Protein AF-A0A829Y892-F1 (afdb_monomer_lite)

Sequence (121 aa):
MADRRQKGTERQDRGGQDAPDKDVSNSTASAPNNSPDPTEVLASLIEAERTELMYVHSILRMLYDVLLYSDDDDGTMHADVARTCSMLIRESMERLEVLVRRYKAGEFHTSAGAQRPAEGA

Secondary structure (DSSP, 8-state):
----------------------------------PPPHHHHHHHHHHHHHHHHHHHHHHHHHHHHHHHT--STTHHHHHHHHHHHHHHHHHHHHHHHHHHHHHHTTTT--STTS-------

Structure (mmCIF, N/CA/C/O backbone):
data_AF-A0A829Y892-F1
#
_entry.id   AF-A0A829Y892-F1
#
loop_
_atom_site.group_PDB
_atom_site.id
_atom_site.type_symbol
_atom_site.label_atom_id
_atom_site.label_alt_id
_atom_site.label_comp_id
_atom_site.label_asym_id
_atom_site.label_entity_id
_atom_site.label_seq_id
_atom_site.pdbx_PDB_ins_code
_atom_site.Cartn_x
_atom_site.Cartn_y
_atom_site.Cartn_z
_atom_site.occupancy
_atom_site.B_iso_or_equiv
_atom_site.auth_seq_id
_atom_site.auth_comp_id
_atom_site.auth_asym_id
_atom_site.auth_atom_id
_atom_site.pdbx_PDB_model_num
ATOM 1 N N . MET A 1 1 ? 3.429 65.445 -1.898 1.00 51.50 1 MET A N 1
ATOM 2 C CA . MET A 1 1 ? 3.741 66.028 -0.575 1.00 51.50 1 MET A CA 1
ATOM 3 C C . MET A 1 1 ? 2.478 66.653 -0.019 1.00 51.50 1 MET A C 1
ATOM 5 O O . MET A 1 1 ? 1.694 67.151 -0.816 1.00 51.50 1 MET A O 1
ATOM 9 N N . ALA A 1 2 ? 2.376 66.659 1.311 1.00 43.31 2 ALA A N 1
ATOM 10 C CA . ALA A 1 2 ? 1.315 67.209 2.154 1.00 43.31 2 ALA A CA 1
ATOM 11 C C . ALA A 1 2 ? 0.075 66.312 2.340 1.00 43.31 2 ALA A C 1
ATOM 13 O O . ALA A 1 2 ? -0.436 65.770 1.372 1.00 43.31 2 ALA A O 1
ATOM 14 N N . ASP A 1 3 ? -0.531 66.168 3.516 1.00 46.12 3 ASP A N 1
ATOM 15 C CA . ASP A 1 3 ? -0.176 66.361 4.936 1.00 46.12 3 ASP A CA 1
ATOM 16 C C . ASP A 1 3 ? -1.484 66.094 5.725 1.00 46.12 3 ASP A C 1
ATOM 18 O O . ASP A 1 3 ? -2.560 66.184 5.130 1.00 46.12 3 ASP A O 1
ATOM 22 N N . ARG A 1 4 ? -1.406 65.946 7.058 1.00 53.06 4 ARG A N 1
ATOM 23 C CA . ARG A 1 4 ? -2.516 66.057 8.046 1.00 53.06 4 ARG A CA 1
ATOM 24 C C . ARG A 1 4 ? -3.505 64.877 8.139 1.00 53.06 4 ARG A C 1
ATOM 26 O O . ARG A 1 4 ? -3.969 64.360 7.143 1.00 53.06 4 ARG A O 1
ATOM 33 N N . ARG A 1 5 ? -3.984 64.457 9.319 1.00 53.25 5 ARG A N 1
ATOM 34 C CA . ARG A 1 5 ? -3.968 65.063 10.664 1.00 53.25 5 ARG A CA 1
ATOM 35 C C . ARG A 1 5 ? -4.388 64.022 11.711 1.00 53.25 5 ARG A C 1
ATOM 37 O O . ARG A 1 5 ? -5.348 63.292 11.501 1.00 53.25 5 ARG A O 1
ATOM 44 N N . GLN A 1 6 ? -3.730 64.058 12.866 1.00 59.84 6 GLN A N 1
ATOM 45 C CA . GLN A 1 6 ? -4.230 63.529 14.137 1.00 59.84 6 GLN A CA 1
ATOM 46 C C . GLN A 1 6 ? -5.439 64.339 14.656 1.00 59.84 6 GLN A C 1
ATOM 48 O O . GLN A 1 6 ? -5.490 65.558 14.474 1.00 59.84 6 GLN A O 1
ATOM 53 N N . LYS A 1 7 ? -6.347 63.665 15.373 1.00 54.28 7 LYS A N 1
ATOM 54 C CA . LYS A 1 7 ? -7.234 64.171 16.449 1.00 54.28 7 LYS A CA 1
ATOM 55 C C . LYS A 1 7 ? -7.942 62.933 17.034 1.00 54.28 7 LYS A C 1
ATOM 57 O O . LYS A 1 7 ? -8.462 62.151 16.258 1.00 54.28 7 LYS A O 1
ATOM 62 N N . GLY A 1 8 ? -7.966 62.611 18.323 1.00 46.31 8 GLY A N 1
ATOM 63 C CA . GLY A 1 8 ? -7.847 63.426 19.525 1.00 46.31 8 GLY A CA 1
ATOM 64 C C . GLY A 1 8 ? -9.159 63.316 20.312 1.00 46.31 8 GLY A C 1
ATOM 65 O O . GLY A 1 8 ? -10.128 63.926 19.886 1.00 46.31 8 GLY A O 1
ATOM 66 N N . THR A 1 9 ? -9.121 62.548 21.416 1.00 50.28 9 THR A N 1
ATOM 67 C CA . THR A 1 9 ? -9.858 62.694 22.701 1.00 50.28 9 THR A CA 1
ATOM 68 C C . THR A 1 9 ? -11.391 62.780 22.721 1.00 50.28 9 THR A C 1
ATOM 70 O O . THR A 1 9 ? -11.939 63.673 22.102 1.00 50.28 9 THR A O 1
ATOM 73 N N . GLU A 1 10 ? -12.050 61.993 23.590 1.00 49.19 10 GLU A N 1
ATOM 74 C CA . GLU A 1 10 ? -12.796 62.507 24.767 1.00 49.19 10 GLU A CA 1
ATOM 75 C C . GLU A 1 10 ? -13.422 61.392 25.635 1.00 49.19 10 GLU A C 1
ATOM 77 O O . GLU A 1 10 ? -13.777 60.318 25.158 1.00 49.19 10 GLU A O 1
ATOM 82 N N . ARG A 1 11 ? -13.478 61.664 26.948 1.00 50.00 11 ARG A N 1
ATOM 83 C CA . ARG A 1 11 ? -14.008 60.845 28.054 1.00 50.00 11 ARG A CA 1
ATOM 84 C C . ARG A 1 11 ? -15.392 61.362 28.477 1.00 50.00 11 ARG A C 1
ATOM 86 O O . ARG A 1 11 ? -15.563 62.574 28.494 1.00 50.00 11 ARG A O 1
ATOM 93 N N . GLN A 1 12 ? -16.268 60.484 28.976 1.00 54.91 12 GLN A N 1
ATOM 94 C CA . GLN A 1 12 ? -17.312 60.715 30.012 1.00 54.91 12 GLN A CA 1
ATOM 95 C C . GLN A 1 12 ? -18.034 59.364 30.201 1.00 54.91 12 GLN A C 1
ATOM 97 O O . GLN A 1 12 ? -18.481 58.799 29.213 1.00 54.91 12 GLN A O 1
ATOM 102 N N . ASP A 1 13 ? -18.033 58.636 31.323 1.00 44.41 13 ASP A N 1
ATOM 103 C CA . ASP A 1 13 ? -18.354 58.912 32.737 1.00 44.41 13 ASP A CA 1
ATOM 104 C C . ASP A 1 13 ? -19.758 59.498 32.967 1.00 44.41 13 ASP A C 1
ATOM 106 O O . ASP A 1 13 ? -19.951 60.704 32.808 1.00 44.41 13 ASP A O 1
ATOM 110 N N . ARG A 1 14 ? -20.723 58.638 33.351 1.00 43.91 14 ARG A N 1
ATOM 111 C CA . ARG A 1 14 ? -21.439 58.686 34.648 1.00 43.91 14 ARG A CA 1
ATOM 112 C C . ARG A 1 14 ? -22.668 57.761 34.701 1.00 43.91 14 ARG A C 1
ATOM 114 O O . ARG A 1 14 ? -23.611 57.948 33.945 1.00 43.91 14 ARG A O 1
ATOM 121 N N . GLY A 1 15 ? -22.691 56.910 35.731 1.00 36.34 15 GLY A N 1
ATOM 122 C CA . GLY A 1 15 ? -23.782 56.889 36.718 1.00 36.34 15 GLY A CA 1
ATOM 123 C C . GLY A 1 15 ? -24.936 55.886 36.559 1.00 36.34 15 GLY A C 1
ATOM 124 O O . GLY A 1 15 ? -25.639 55.895 35.559 1.00 36.34 15 GLY A O 1
ATOM 125 N N . GLY A 1 16 ? -25.195 55.143 37.647 1.00 43.06 16 GLY A N 1
ATOM 126 C CA . GLY A 1 16 ? -26.509 54.575 38.003 1.00 43.06 16 GLY A CA 1
ATOM 127 C C . GLY A 1 16 ? -26.525 53.043 38.101 1.00 43.06 16 GLY A C 1
ATOM 128 O O . GLY A 1 16 ? -26.667 52.389 37.080 1.00 43.06 16 GLY A O 1
ATOM 129 N N . GLN A 1 17 ? -26.143 52.422 39.228 1.00 47.97 17 GLN A N 1
ATOM 130 C CA . GLN A 1 17 ? -27.029 52.008 40.343 1.00 47.97 17 GLN A CA 1
ATOM 131 C C . GLN A 1 17 ? -28.170 51.066 39.924 1.00 47.97 17 GLN A C 1
ATOM 133 O O . GLN A 1 17 ? -29.121 51.489 39.284 1.00 47.97 17 GLN A O 1
ATOM 138 N N . ASP A 1 18 ? -28.063 49.779 40.266 1.00 44.66 18 ASP A N 1
ATOM 139 C CA . ASP A 1 18 ? -28.773 49.180 41.411 1.00 44.66 18 ASP A CA 1
ATOM 140 C C . ASP A 1 18 ? -28.716 47.647 41.334 1.00 44.66 18 ASP A C 1
ATOM 142 O O . ASP A 1 18 ? -29.102 47.023 40.346 1.00 44.66 18 ASP A O 1
ATOM 146 N N . ALA A 1 19 ? -28.205 47.038 42.405 1.00 51.62 19 ALA A N 1
ATOM 147 C CA . ALA A 1 19 ? -28.350 45.610 42.659 1.00 51.62 19 ALA A CA 1
ATOM 148 C C . ALA A 1 19 ? -29.812 45.304 43.024 1.00 51.62 19 ALA A C 1
ATOM 150 O O . ALA A 1 19 ? -30.499 46.140 43.616 1.00 51.62 19 ALA A O 1
ATOM 151 N N . PRO A 1 20 ? -30.272 44.075 42.761 1.00 51.88 20 PRO A N 1
ATOM 152 C CA . PRO A 1 20 ? -30.502 43.227 43.924 1.00 51.88 20 PRO A CA 1
ATOM 153 C C . PRO A 1 20 ? -30.049 41.777 43.734 1.00 51.88 20 PRO A C 1
ATOM 155 O O . PRO A 1 20 ? -30.093 41.211 42.641 1.00 51.88 20 PRO A O 1
ATOM 158 N N . ASP A 1 21 ? -29.648 41.202 44.866 1.00 51.16 21 ASP A N 1
ATOM 159 C CA . ASP A 1 21 ? -29.405 39.786 45.117 1.00 51.16 21 ASP A CA 1
ATOM 160 C C . ASP A 1 21 ? -30.418 38.861 44.440 1.00 51.16 21 ASP A C 1
ATOM 162 O O . ASP A 1 21 ? -31.626 38.986 44.657 1.00 51.16 21 ASP A O 1
ATOM 166 N N . LYS A 1 22 ? -29.902 37.862 43.715 1.00 56.72 22 LYS A N 1
ATOM 167 C CA . LYS A 1 22 ? -30.533 36.546 43.587 1.00 56.72 22 LYS A CA 1
ATOM 168 C C . LYS A 1 22 ? -29.467 35.459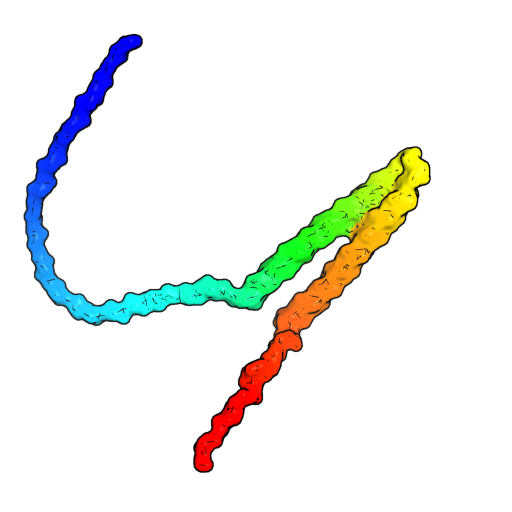 43.573 1.00 56.72 22 LYS A C 1
ATOM 170 O O . LYS A 1 22 ? -28.705 35.325 42.622 1.00 56.72 22 LYS A O 1
ATOM 175 N N . ASP A 1 23 ? -29.450 34.734 44.683 1.00 43.78 23 ASP A N 1
ATOM 176 C CA . ASP A 1 23 ? -29.397 33.280 44.772 1.00 43.78 23 ASP A CA 1
ATOM 177 C C . ASP A 1 23 ? -28.510 32.523 43.778 1.00 43.78 23 ASP A C 1
ATOM 179 O O . ASP A 1 23 ? -28.814 32.352 42.599 1.00 43.78 23 ASP A O 1
ATOM 183 N N . VAL A 1 24 ? -27.454 31.947 44.354 1.00 57.94 24 VAL A N 1
ATOM 184 C CA . VAL A 1 24 ? -27.110 30.523 44.252 1.00 57.94 24 VAL A CA 1
ATOM 185 C C . VAL A 1 24 ? -27.779 29.798 43.081 1.00 57.94 24 VAL A C 1
ATOM 187 O O . VAL A 1 24 ? -28.857 29.218 43.175 1.00 57.94 24 VAL A O 1
ATOM 190 N N . SER A 1 25 ? -27.046 29.716 41.984 1.00 51.47 25 SER A N 1
ATOM 191 C CA . SER A 1 25 ? -27.053 28.526 41.150 1.00 51.47 25 SER A CA 1
ATOM 192 C C . SER A 1 25 ? -25.627 28.295 40.706 1.00 51.47 25 SER A C 1
ATOM 194 O O . SER A 1 25 ? -25.157 28.829 39.705 1.00 51.47 25 SER A O 1
ATOM 196 N N . ASN A 1 26 ? -24.936 27.490 41.511 1.00 46.28 26 ASN A N 1
ATOM 197 C CA . ASN A 1 26 ? -23.753 26.749 41.118 1.00 46.28 26 ASN A CA 1
ATOM 198 C C . ASN A 1 26 ? -24.126 25.833 39.939 1.00 46.28 26 ASN A C 1
ATOM 200 O O . ASN A 1 26 ? -24.316 24.633 40.096 1.00 46.28 26 ASN A O 1
ATOM 204 N N . SER A 1 27 ? -24.281 26.419 38.756 1.00 44.47 27 SER A N 1
ATOM 205 C CA . SER A 1 27 ? -24.142 25.715 37.494 1.00 44.47 27 SER A CA 1
ATOM 206 C C . SER A 1 27 ? -22.668 25.800 37.142 1.00 44.47 27 SER A C 1
ATOM 208 O O . SER A 1 27 ? -22.260 26.533 36.243 1.00 44.47 27 SER A O 1
ATOM 210 N N . THR A 1 28 ? -21.846 25.030 37.859 1.00 47.91 28 THR A N 1
ATOM 211 C CA . THR A 1 28 ? -20.725 24.366 37.203 1.00 47.91 28 THR A CA 1
ATOM 212 C C . THR A 1 28 ? -21.335 23.578 36.054 1.00 47.91 28 THR A C 1
ATOM 214 O O . THR A 1 28 ? -21.727 22.424 36.212 1.00 47.91 28 THR A O 1
ATOM 217 N N . ALA A 1 29 ? -21.493 24.248 34.912 1.00 47.09 29 ALA A N 1
ATOM 218 C CA . ALA A 1 29 ? -21.566 23.603 33.627 1.00 47.09 29 ALA A CA 1
ATOM 219 C C . ALA A 1 29 ? -20.292 22.770 33.566 1.00 47.09 29 ALA A C 1
ATOM 221 O O . ALA A 1 29 ? -19.203 23.289 33.317 1.00 47.09 29 ALA A O 1
ATOM 222 N N . SER A 1 30 ? -20.415 21.493 33.923 1.00 49.31 30 SER A N 1
ATOM 223 C CA . SER A 1 30 ? -19.457 20.487 33.523 1.00 49.31 30 SER A CA 1
ATOM 224 C C . SER A 1 30 ? -19.369 20.643 32.017 1.00 49.31 30 SER A C 1
ATOM 226 O O . SER A 1 30 ? -20.289 20.262 31.294 1.00 49.31 30 SER A O 1
ATOM 228 N N . ALA A 1 31 ? -18.311 21.314 31.560 1.00 57.72 31 ALA A N 1
ATOM 229 C CA . ALA A 1 31 ? -17.929 21.283 30.167 1.00 57.72 31 ALA A CA 1
ATOM 230 C C . ALA A 1 31 ? -18.018 19.810 29.749 1.00 57.72 31 ALA A C 1
ATOM 232 O O . ALA A 1 31 ? -17.548 18.958 30.518 1.00 57.72 31 ALA A O 1
ATOM 233 N N . PRO A 1 32 ? -18.670 19.476 28.621 1.00 59.00 32 PRO A N 1
ATOM 234 C CA . PRO A 1 32 ? -18.631 18.110 28.139 1.00 59.00 32 PRO A CA 1
ATOM 235 C C . PRO A 1 32 ? -17.154 17.752 28.076 1.00 59.00 32 PRO A C 1
ATOM 237 O O . PRO A 1 32 ? -16.361 18.477 27.471 1.00 59.00 32 PRO A O 1
ATOM 240 N N . ASN A 1 33 ? -16.773 16.721 28.827 1.00 58.84 33 ASN A N 1
ATOM 241 C CA . ASN A 1 33 ? -15.412 16.226 28.882 1.00 58.84 33 ASN A CA 1
ATOM 242 C C . ASN A 1 33 ? -15.162 15.600 27.501 1.00 58.84 33 ASN A C 1
ATOM 244 O O . ASN A 1 33 ? -15.318 14.402 27.307 1.00 58.84 33 ASN A O 1
ATOM 248 N N . ASN A 1 34 ? -14.909 16.457 26.509 1.00 63.38 34 ASN A N 1
ATOM 249 C CA . ASN A 1 34 ? -14.825 16.163 25.080 1.00 63.38 34 ASN A CA 1
ATOM 250 C C . ASN A 1 34 ? -13.454 15.554 24.756 1.00 63.38 34 ASN A C 1
ATOM 252 O O . ASN A 1 34 ? -12.840 15.869 23.738 1.00 63.38 34 ASN A O 1
ATOM 256 N N . SER A 1 35 ? -12.931 14.712 25.650 1.00 68.56 35 SER A N 1
ATOM 257 C CA . SER A 1 35 ? -11.839 13.829 25.275 1.00 68.56 35 SER A CA 1
ATOM 258 C C . SER A 1 35 ? -12.410 12.866 24.233 1.00 68.56 35 SER A C 1
ATOM 260 O O . SER A 1 35 ? -13.373 12.168 24.562 1.00 68.56 35 SER A O 1
ATOM 262 N N . PRO A 1 36 ? -11.887 12.858 22.996 1.00 72.06 36 PRO A N 1
ATOM 263 C CA . PRO A 1 36 ? -12.388 11.967 21.960 1.00 72.06 36 PRO A CA 1
ATOM 264 C C . PRO A 1 36 ? -12.287 10.525 22.456 1.00 72.06 36 PRO A C 1
ATOM 266 O O . PRO A 1 36 ? -11.306 10.170 23.120 1.00 72.06 36 PRO A O 1
ATOM 269 N N . ASP A 1 37 ? -13.312 9.718 22.175 1.00 82.00 37 ASP A N 1
ATOM 270 C CA . ASP A 1 37 ? -13.316 8.309 22.559 1.00 82.00 37 ASP A CA 1
ATOM 271 C C . ASP A 1 37 ? -12.038 7.662 21.993 1.00 82.00 37 ASP A C 1
ATOM 273 O O . ASP A 1 37 ? -11.782 7.769 20.788 1.00 82.00 37 ASP A O 1
ATOM 277 N N . PRO A 1 38 ? -11.194 7.016 22.820 1.00 80.50 38 PRO A N 1
ATOM 278 C CA . PRO A 1 38 ? -9.974 6.364 22.342 1.00 80.50 38 PRO A CA 1
ATOM 279 C C . PRO A 1 38 ? -10.239 5.371 21.198 1.00 80.50 38 PRO A C 1
ATOM 281 O O . PRO A 1 38 ? -9.371 5.164 20.349 1.00 80.50 38 PRO A O 1
ATOM 284 N N . THR A 1 39 ? -11.444 4.803 21.138 1.00 80.69 39 THR A N 1
ATOM 285 C CA . THR A 1 39 ? -11.920 3.929 20.059 1.00 80.69 39 THR A CA 1
ATOM 286 C C . THR A 1 39 ? -12.097 4.686 18.745 1.00 80.69 39 THR A C 1
ATOM 288 O O . THR A 1 39 ? -11.690 4.200 17.689 1.00 80.69 39 THR A O 1
ATOM 291 N N . GLU A 1 40 ? -12.662 5.893 18.799 1.00 82.31 40 GLU A N 1
ATOM 292 C CA . GLU A 1 40 ? -12.827 6.772 17.637 1.00 82.31 40 GLU A CA 1
ATOM 293 C C . GLU A 1 40 ? -11.476 7.297 17.144 1.00 82.31 40 GLU A C 1
ATOM 295 O O . GLU A 1 40 ? -11.226 7.325 15.937 1.00 82.31 40 GLU A O 1
ATOM 300 N N . VAL A 1 41 ? -10.568 7.638 18.067 1.00 86.56 41 VAL A N 1
ATOM 301 C CA . VAL A 1 41 ? -9.198 8.050 17.726 1.00 86.56 41 VAL A CA 1
ATOM 302 C C . VAL A 1 41 ? -8.452 6.917 17.023 1.00 86.56 41 VAL A C 1
ATOM 304 O O . VAL A 1 41 ? -7.865 7.136 15.965 1.00 86.56 41 VAL A O 1
ATOM 307 N N . LEU A 1 42 ? -8.502 5.695 17.562 1.00 85.69 42 LEU A N 1
ATOM 308 C CA . LEU A 1 42 ? -7.849 4.541 16.946 1.00 85.69 42 LEU A CA 1
ATOM 309 C C . LEU A 1 42 ? -8.459 4.204 15.578 1.00 85.69 42 LEU A C 1
ATOM 311 O O . LEU A 1 42 ? -7.721 3.949 14.630 1.00 85.69 42 LEU A O 1
ATOM 315 N N . ALA A 1 43 ? -9.787 4.248 15.443 1.00 84.50 43 ALA A N 1
ATOM 316 C CA . ALA A 1 43 ? -10.449 4.028 14.158 1.00 84.50 43 ALA A CA 1
ATOM 317 C C . ALA A 1 43 ? -10.024 5.065 13.104 1.00 84.50 43 ALA A C 1
ATOM 319 O O . ALA A 1 43 ? -9.761 4.695 11.960 1.00 84.50 43 ALA A O 1
ATOM 320 N N . SER A 1 44 ? -9.910 6.336 13.499 1.00 87.69 44 SER A N 1
ATOM 321 C CA . SER A 1 44 ? -9.433 7.420 12.635 1.00 87.69 44 SER A CA 1
ATOM 322 C C . SER A 1 44 ? -7.988 7.199 12.175 1.00 87.69 44 SER A C 1
ATOM 324 O O . SER A 1 44 ? -7.701 7.277 10.981 1.00 87.69 44 SER A O 1
ATOM 326 N N . LEU A 1 45 ? -7.087 6.836 13.097 1.00 90.38 45 LEU A N 1
ATOM 327 C CA . LEU A 1 45 ? -5.687 6.538 12.770 1.00 90.38 45 LEU A CA 1
ATOM 328 C C . LEU A 1 45 ? -5.557 5.348 11.812 1.00 90.38 45 LEU A C 1
ATOM 330 O O . LEU A 1 45 ? -4.742 5.385 10.894 1.00 90.38 45 LEU A O 1
ATOM 334 N N . ILE A 1 46 ? -6.376 4.309 11.992 1.00 89.81 46 ILE A N 1
ATOM 335 C CA . ILE A 1 46 ? -6.353 3.150 11.098 1.00 89.81 46 ILE A CA 1
ATOM 336 C C . ILE A 1 46 ? -6.870 3.510 9.697 1.00 89.81 46 ILE A C 1
ATOM 338 O O . ILE A 1 46 ? -6.308 3.040 8.708 1.00 89.81 46 ILE A O 1
ATOM 342 N N . GLU A 1 47 ? -7.908 4.342 9.579 1.00 89.56 47 GLU A N 1
ATOM 343 C CA . GLU A 1 47 ? -8.398 4.770 8.261 1.00 89.56 47 GLU A CA 1
ATOM 344 C C . GLU A 1 47 ? -7.389 5.677 7.540 1.00 89.56 47 GLU A C 1
ATOM 346 O O . GLU A 1 47 ? -7.219 5.563 6.323 1.00 89.56 47 GLU A O 1
ATOM 351 N N . ALA A 1 48 ? -6.675 6.530 8.283 1.00 92.06 48 ALA A N 1
ATOM 352 C CA . ALA A 1 48 ? -5.581 7.326 7.734 1.00 92.06 48 ALA A CA 1
ATOM 353 C C . ALA A 1 48 ? -4.481 6.422 7.154 1.00 92.06 48 ALA A C 1
ATOM 355 O O . ALA A 1 48 ? -4.126 6.558 5.985 1.00 92.06 48 ALA A O 1
ATOM 356 N N . GLU A 1 49 ? -4.025 5.428 7.921 1.00 92.94 49 GLU A N 1
ATOM 357 C CA . GLU A 1 49 ? -3.014 4.470 7.458 1.00 92.94 49 GLU A CA 1
ATOM 358 C C . GLU A 1 49 ? -3.500 3.661 6.243 1.00 92.94 49 GLU A C 1
ATOM 360 O O . GLU A 1 49 ? -2.775 3.473 5.267 1.00 92.94 49 GLU A O 1
ATOM 365 N N . ARG A 1 50 ? -4.763 3.216 6.251 1.00 93.19 50 ARG A N 1
ATOM 366 C CA . ARG A 1 50 ? -5.365 2.500 5.116 1.00 93.19 50 ARG A CA 1
ATOM 367 C C . ARG A 1 50 ? -5.376 3.352 3.846 1.00 93.19 50 ARG A C 1
ATOM 369 O O . ARG A 1 50 ? -5.115 2.827 2.762 1.00 93.19 50 ARG A O 1
ATOM 376 N N . THR A 1 51 ? -5.664 4.644 3.979 1.00 93.75 51 THR A N 1
ATOM 377 C CA . THR A 1 51 ? -5.665 5.597 2.862 1.00 93.75 51 THR A CA 1
ATOM 378 C C . THR A 1 51 ? -4.264 5.760 2.277 1.00 93.75 51 THR A C 1
ATOM 380 O O . THR A 1 51 ? -4.096 5.672 1.059 1.00 93.75 51 THR A O 1
ATOM 383 N N . GLU A 1 52 ? -3.250 5.913 3.129 1.00 94.62 52 GLU A N 1
ATOM 384 C CA . GLU A 1 52 ? -1.850 5.996 2.697 1.00 94.62 52 GLU A CA 1
ATOM 385 C C . GLU A 1 52 ? -1.407 4.717 1.971 1.00 94.62 52 GLU A C 1
ATOM 387 O O . GLU A 1 52 ? -0.856 4.775 0.870 1.00 94.62 52 GLU A O 1
ATOM 392 N N . LEU A 1 53 ? -1.736 3.537 2.507 1.00 95.62 53 LEU A N 1
ATOM 393 C CA . LEU A 1 53 ? -1.418 2.262 1.855 1.00 95.62 53 LEU A CA 1
ATOM 394 C C . LEU A 1 53 ? -2.101 2.115 0.484 1.00 95.62 53 LEU A C 1
ATOM 396 O O . LEU A 1 53 ? -1.467 1.644 -0.464 1.00 95.62 53 LEU A O 1
ATOM 400 N N . MET A 1 54 ? -3.356 2.558 0.337 1.00 94.69 54 MET A N 1
ATOM 401 C CA . MET A 1 54 ? -4.036 2.592 -0.967 1.00 94.69 54 MET A CA 1
ATOM 402 C C . MET A 1 54 ? -3.324 3.499 -1.969 1.00 94.69 54 MET A C 1
ATOM 404 O O . MET A 1 54 ? -3.203 3.155 -3.153 1.00 94.69 54 MET A O 1
ATOM 408 N N . TYR A 1 55 ? -2.854 4.652 -1.502 1.00 96.19 55 TYR A N 1
ATOM 409 C CA . TYR A 1 55 ? -2.134 5.597 -2.338 1.00 96.19 55 TYR A CA 1
ATOM 410 C C . TYR A 1 55 ? -0.804 5.005 -2.824 1.00 96.19 55 TYR A C 1
ATOM 412 O O . TYR A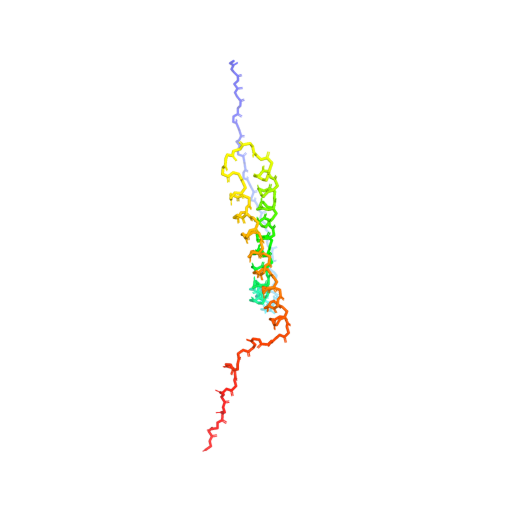 1 55 ? -0.552 4.966 -4.032 1.00 96.19 55 TYR A O 1
ATOM 420 N N . VAL A 1 56 ? -0.007 4.423 -1.921 1.00 96.50 56 VAL A N 1
ATOM 421 C CA . VAL A 1 56 ? 1.258 3.759 -2.280 1.00 96.50 56 VAL A CA 1
ATOM 422 C C . VAL A 1 56 ? 1.023 2.563 -3.209 1.00 96.50 56 VAL A C 1
ATOM 424 O O . VAL A 1 56 ? 1.738 2.408 -4.201 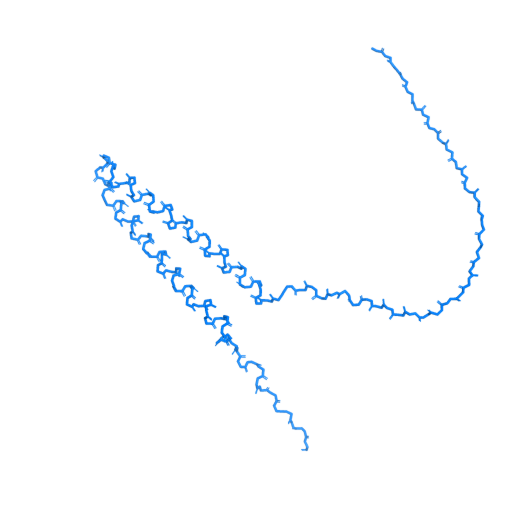1.00 96.50 56 VAL A O 1
ATOM 427 N N . HIS A 1 57 ? -0.004 1.743 -2.956 1.00 96.88 57 HIS A N 1
ATOM 428 C CA . HIS A 1 57 ? -0.378 0.639 -3.847 1.00 96.88 57 HIS A CA 1
ATOM 429 C C . HIS A 1 57 ? -0.648 1.126 -5.279 1.00 96.88 57 HIS A C 1
ATOM 431 O O . HIS A 1 57 ? -0.185 0.511 -6.245 1.00 96.88 57 HIS A O 1
ATOM 437 N N . SER A 1 58 ? -1.364 2.246 -5.408 1.00 96.12 58 SER A N 1
ATOM 438 C CA . SER A 1 58 ? -1.698 2.853 -6.699 1.00 96.12 58 SER A CA 1
ATOM 439 C C . SER A 1 58 ? -0.452 3.368 -7.420 1.00 96.12 58 SER A C 1
ATOM 441 O O . SER A 1 58 ? -0.288 3.106 -8.611 1.00 96.12 58 SER A O 1
ATOM 443 N N . ILE A 1 59 ? 0.465 4.027 -6.701 1.00 97.69 59 ILE A N 1
ATOM 444 C CA . ILE A 1 59 ? 1.752 4.479 -7.254 1.00 97.69 59 ILE A CA 1
ATOM 445 C C . ILE A 1 59 ? 2.570 3.298 -7.771 1.00 97.69 59 ILE A C 1
ATOM 447 O O . ILE A 1 59 ? 3.058 3.344 -8.896 1.00 97.69 59 ILE A O 1
ATOM 451 N N . LEU A 1 60 ? 2.695 2.226 -6.989 1.00 97.38 60 LEU A N 1
ATOM 452 C CA . LEU A 1 60 ? 3.468 1.048 -7.391 1.00 97.38 60 LEU A CA 1
ATOM 453 C C . LEU A 1 60 ? 2.876 0.353 -8.614 1.00 97.38 60 LEU A C 1
ATOM 455 O O . LEU A 1 60 ? 3.617 -0.154 -9.452 1.00 97.38 60 LEU A O 1
ATOM 459 N N . ARG A 1 61 ? 1.547 0.350 -8.739 1.00 96.31 61 ARG A N 1
ATOM 460 C CA . ARG A 1 61 ? 0.870 -0.190 -9.916 1.00 96.31 61 ARG A CA 1
ATOM 461 C C . ARG A 1 61 ? 1.136 0.663 -11.161 1.00 96.31 61 ARG A C 1
ATOM 463 O O . ARG A 1 61 ? 1.439 0.104 -12.206 1.00 96.31 61 ARG A O 1
ATOM 470 N N . MET A 1 62 ? 1.100 1.991 -11.041 1.00 96.50 62 MET A N 1
ATOM 471 C CA . MET A 1 62 ? 1.488 2.882 -12.144 1.00 96.50 62 MET A CA 1
ATOM 472 C C . MET A 1 62 ? 2.968 2.725 -12.509 1.00 96.50 62 MET A C 1
ATOM 474 O O . MET A 1 62 ? 3.313 2.697 -13.685 1.00 96.50 62 MET A O 1
ATOM 478 N N . LEU A 1 63 ? 3.842 2.595 -11.509 1.00 96.06 63 LEU A N 1
ATOM 479 C CA . LEU A 1 63 ? 5.271 2.387 -11.719 1.00 96.06 63 LEU A CA 1
ATOM 480 C C . LEU A 1 63 ? 5.544 1.061 -12.440 1.00 96.06 63 LEU A C 1
ATOM 482 O O . LEU A 1 63 ? 6.356 1.036 -13.358 1.00 96.06 63 LEU A O 1
ATOM 486 N N . TYR A 1 64 ? 4.838 -0.012 -12.070 1.00 96.38 64 TYR A N 1
ATOM 487 C CA . TYR A 1 64 ? 4.879 -1.282 -12.795 1.00 96.38 64 TYR A CA 1
ATOM 488 C C . TYR A 1 64 ? 4.542 -1.095 -14.275 1.00 96.38 64 TYR A C 1
ATOM 490 O O . TYR A 1 64 ? 5.316 -1.529 -15.123 1.00 96.38 64 TYR A O 1
ATOM 498 N N . ASP A 1 65 ? 3.430 -0.419 -14.579 1.00 94.56 65 ASP A N 1
ATOM 499 C CA . ASP A 1 65 ? 2.994 -0.211 -15.960 1.00 94.56 65 ASP A CA 1
ATOM 500 C C . ASP A 1 65 ? 4.033 0.594 -16.761 1.00 94.56 65 ASP A C 1
ATOM 502 O O . ASP A 1 65 ? 4.331 0.246 -17.899 1.00 94.56 65 ASP A O 1
ATOM 506 N N . VAL A 1 66 ? 4.635 1.632 -16.171 1.00 95.50 66 VAL A N 1
ATOM 507 C CA . VAL A 1 66 ? 5.677 2.437 -16.835 1.00 95.50 66 VAL A CA 1
ATOM 508 C C . VAL A 1 66 ? 6.944 1.621 -17.098 1.00 95.50 66 VAL A C 1
ATOM 510 O O . VAL A 1 66 ? 7.472 1.665 -18.205 1.00 95.50 66 VAL A O 1
ATOM 513 N N . LEU A 1 67 ? 7.421 0.869 -16.105 1.00 94.88 67 LEU A N 1
ATOM 514 C CA . LEU A 1 67 ? 8.650 0.074 -16.210 1.00 94.88 67 LEU A CA 1
ATOM 515 C C . LEU A 1 67 ? 8.494 -1.135 -17.136 1.00 94.88 67 LEU A C 1
ATOM 517 O O . LEU A 1 67 ? 9.451 -1.558 -17.776 1.00 94.88 67 LEU A O 1
ATOM 521 N N . LEU A 1 68 ? 7.285 -1.688 -17.242 1.00 92.81 68 LEU A N 1
ATOM 522 C CA . LEU A 1 68 ? 7.011 -2.802 -18.148 1.00 92.81 68 LEU A CA 1
ATOM 523 C C . LEU A 1 68 ? 7.197 -2.408 -19.621 1.00 92.81 68 LEU A C 1
ATOM 525 O O . LEU A 1 68 ? 7.521 -3.261 -20.445 1.00 92.81 68 LEU A O 1
ATOM 529 N N . TYR A 1 69 ? 6.988 -1.130 -19.943 1.00 91.88 69 TYR A N 1
ATOM 530 C CA . TYR A 1 69 ? 7.120 -0.586 -21.295 1.00 91.88 69 TYR A CA 1
ATOM 531 C C . TYR A 1 69 ? 8.298 0.384 -21.442 1.00 91.88 69 TYR A C 1
ATOM 533 O O . TYR A 1 69 ? 8.360 1.108 -22.435 1.00 91.88 69 TYR A O 1
ATOM 541 N N . SER A 1 70 ? 9.213 0.437 -20.471 1.00 93.25 70 SER A N 1
ATOM 542 C CA . SER A 1 70 ? 10.435 1.226 -20.613 1.00 93.25 70 SER A CA 1
ATOM 543 C C . SER A 1 70 ? 11.439 0.483 -21.491 1.00 93.25 70 SER A C 1
ATOM 545 O O . SER A 1 70 ? 11.633 -0.715 -21.305 1.00 93.25 70 SER A O 1
ATOM 547 N N . ASP A 1 71 ? 12.134 1.207 -22.366 1.00 89.62 71 ASP A N 1
ATOM 548 C CA . ASP A 1 71 ? 13.207 0.668 -23.217 1.00 89.62 71 ASP A CA 1
ATOM 549 C C . ASP A 1 71 ? 14.520 0.386 -22.446 1.00 89.62 71 ASP A C 1
ATOM 551 O O . ASP A 1 71 ? 15.545 0.079 -23.052 1.00 89.62 71 ASP A O 1
ATOM 555 N N . ASP A 1 72 ? 14.506 0.501 -21.115 1.00 91.31 72 ASP A N 1
ATOM 556 C CA . ASP A 1 72 ? 15.650 0.213 -20.250 1.00 91.31 72 ASP A CA 1
ATOM 557 C C . ASP A 1 72 ? 15.869 -1.302 -20.103 1.00 91.31 72 ASP A C 1
ATOM 559 O O . ASP A 1 72 ? 14.929 -2.056 -19.837 1.00 91.31 72 ASP A O 1
ATOM 563 N N . ASP A 1 73 ? 17.132 -1.737 -20.182 1.00 86.94 73 ASP A N 1
ATOM 564 C CA . ASP A 1 73 ? 17.528 -3.153 -20.084 1.00 86.94 73 ASP A CA 1
ATOM 565 C C . ASP A 1 73 ? 17.037 -3.822 -18.780 1.00 86.94 73 ASP A C 1
ATOM 567 O O . ASP A 1 73 ? 16.665 -4.998 -18.772 1.00 86.94 73 ASP A O 1
ATOM 571 N N . ASP A 1 74 ? 16.97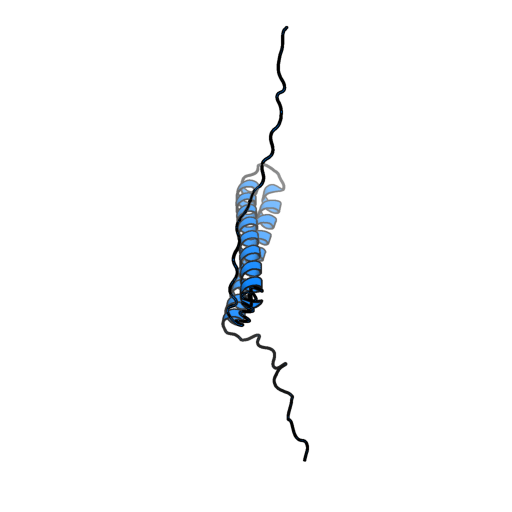3 -3.058 -17.685 1.00 90.19 74 ASP A N 1
ATOM 572 C CA . ASP A 1 74 ? 16.520 -3.523 -16.366 1.00 90.19 74 ASP A CA 1
ATOM 573 C C . ASP A 1 74 ? 15.023 -3.264 -16.099 1.00 90.19 74 ASP A C 1
ATOM 575 O O . ASP A 1 74 ? 14.505 -3.628 -15.035 1.00 90.19 74 ASP A O 1
ATOM 579 N N . GLY A 1 75 ? 14.294 -2.671 -17.054 1.00 89.31 75 GLY A N 1
ATOM 580 C CA . GLY A 1 75 ? 12.895 -2.255 -16.892 1.00 89.31 75 GLY A CA 1
ATOM 581 C C . GLY A 1 75 ? 11.976 -3.398 -16.463 1.00 89.31 75 GLY A C 1
ATOM 582 O O . GLY A 1 75 ? 11.195 -3.258 -15.521 1.00 89.31 75 GLY A O 1
ATOM 583 N N . THR A 1 76 ? 12.159 -4.585 -17.051 1.00 91.31 76 THR A N 1
ATOM 584 C CA . THR A 1 76 ? 11.395 -5.790 -16.674 1.00 91.31 76 THR A CA 1
ATOM 585 C C . THR A 1 76 ? 11.666 -6.213 -15.224 1.00 91.31 76 THR A C 1
ATOM 587 O O . THR A 1 76 ? 10.727 -6.512 -14.486 1.00 91.31 76 THR A O 1
ATOM 590 N N . MET A 1 77 ? 12.929 -6.188 -14.774 1.00 94.12 77 MET A N 1
ATOM 591 C CA . MET A 1 77 ? 13.278 -6.537 -13.390 1.00 94.12 77 MET A CA 1
ATOM 592 C C . MET A 1 77 ? 12.667 -5.534 -12.404 1.00 94.12 77 MET A C 1
ATOM 594 O O . MET A 1 77 ? 12.094 -5.925 -11.385 1.00 94.12 77 MET A O 1
ATOM 598 N N . HIS A 1 78 ? 12.771 -4.236 -12.694 1.00 95.44 78 HIS A N 1
ATOM 599 C CA . HIS A 1 78 ? 12.197 -3.196 -11.843 1.00 95.44 78 HIS A CA 1
ATOM 600 C C . HIS A 1 78 ? 10.661 -3.252 -11.826 1.00 95.44 78 HIS A C 1
ATOM 602 O O . HIS A 1 78 ? 10.056 -3.042 -10.770 1.00 95.44 78 HIS A O 1
ATOM 608 N N . ALA A 1 79 ? 10.028 -3.599 -12.950 1.00 94.88 79 ALA A N 1
ATOM 609 C CA . ALA A 1 79 ? 8.591 -3.834 -13.024 1.00 94.88 79 ALA A CA 1
ATOM 610 C C . ALA A 1 79 ? 8.177 -4.979 -12.082 1.00 94.88 79 ALA A C 1
ATOM 612 O O . ALA A 1 79 ? 7.285 -4.804 -11.248 1.00 94.88 79 ALA A O 1
ATOM 613 N N . ASP A 1 80 ? 8.862 -6.122 -12.122 1.00 95.62 80 ASP A N 1
ATOM 614 C CA . ASP A 1 80 ? 8.557 -7.249 -11.231 1.00 95.62 80 ASP A CA 1
ATOM 615 C C . ASP A 1 80 ? 8.693 -6.883 -9.743 1.00 95.62 80 ASP A C 1
ATOM 617 O O . ASP A 1 80 ? 7.860 -7.286 -8.919 1.00 95.62 80 ASP A O 1
ATOM 621 N N . VAL A 1 81 ? 9.680 -6.052 -9.390 1.00 96.69 81 VAL A N 1
ATOM 622 C CA . VAL A 1 81 ? 9.819 -5.507 -8.030 1.00 96.69 81 VAL A CA 1
ATOM 623 C C . VAL A 1 81 ? 8.631 -4.607 -7.675 1.00 96.69 81 VAL A C 1
ATOM 625 O O . VAL A 1 81 ? 8.009 -4.808 -6.629 1.00 96.69 81 VAL A O 1
ATOM 628 N N . ALA A 1 82 ? 8.262 -3.658 -8.541 1.00 96.69 82 ALA A N 1
ATOM 629 C CA . ALA A 1 82 ? 7.125 -2.761 -8.311 1.00 96.69 82 ALA A CA 1
ATOM 630 C C . ALA A 1 82 ? 5.810 -3.540 -8.131 1.00 96.69 82 ALA A C 1
ATOM 632 O O . ALA A 1 82 ? 5.034 -3.270 -7.206 1.00 96.69 82 ALA A O 1
ATOM 633 N N . ARG A 1 83 ? 5.597 -4.573 -8.953 1.00 96.88 83 ARG A N 1
ATOM 634 C CA . ARG A 1 83 ? 4.454 -5.485 -8.851 1.00 96.88 83 ARG A CA 1
ATOM 635 C C . ARG A 1 83 ? 4.451 -6.252 -7.533 1.00 96.88 83 ARG A C 1
ATOM 637 O O . ARG A 1 83 ? 3.411 -6.326 -6.877 1.00 96.88 83 ARG A O 1
ATOM 644 N N . THR A 1 84 ? 5.598 -6.790 -7.128 1.00 97.62 84 THR A N 1
ATOM 645 C CA . THR A 1 84 ? 5.739 -7.529 -5.865 1.00 97.62 84 THR A CA 1
ATOM 646 C C . THR A 1 84 ? 5.422 -6.632 -4.670 1.00 97.62 84 THR A C 1
ATOM 648 O O . THR A 1 84 ? 4.605 -6.996 -3.824 1.00 97.62 84 THR A O 1
ATOM 651 N N . CYS A 1 85 ? 5.977 -5.419 -4.630 1.00 96.88 85 CYS A N 1
ATOM 652 C CA . CYS A 1 85 ? 5.665 -4.438 -3.591 1.00 96.88 85 CYS A CA 1
ATOM 653 C C . CYS A 1 85 ? 4.168 -4.086 -3.572 1.00 96.88 85 CYS A C 1
ATOM 655 O O . CYS A 1 85 ? 3.555 -4.046 -2.505 1.00 96.88 85 CYS A O 1
ATOM 657 N N . SER A 1 86 ? 3.554 -3.889 -4.744 1.00 96.62 86 SER A N 1
ATOM 658 C CA . SER A 1 86 ? 2.118 -3.606 -4.865 1.00 96.62 86 SER A CA 1
ATOM 659 C C . SER A 1 86 ? 1.261 -4.729 -4.263 1.00 96.62 86 SER A C 1
ATOM 661 O O . SER A 1 86 ? 0.306 -4.450 -3.530 1.00 96.62 86 SER A O 1
ATOM 663 N N . MET A 1 87 ? 1.629 -5.993 -4.510 1.00 96.38 87 MET A N 1
ATOM 664 C CA . MET A 1 87 ? 0.962 -7.162 -3.929 1.00 96.38 87 MET A CA 1
ATOM 665 C C . MET A 1 87 ? 1.123 -7.225 -2.406 1.00 96.38 87 MET A C 1
ATOM 667 O O . MET A 1 87 ? 0.128 -7.392 -1.704 1.00 96.38 87 MET A O 1
ATOM 671 N N . LEU A 1 88 ? 2.333 -7.016 -1.881 1.00 97.12 88 LEU A N 1
ATOM 672 C CA . LEU A 1 88 ? 2.586 -7.043 -0.434 1.00 97.12 88 LEU A CA 1
ATOM 673 C C . LEU A 1 88 ? 1.801 -5.962 0.321 1.00 97.12 88 LEU A C 1
ATOM 675 O O . LEU A 1 88 ? 1.277 -6.221 1.408 1.00 97.12 88 LEU A O 1
ATOM 679 N N . ILE A 1 89 ? 1.682 -4.760 -0.252 1.00 96.31 89 ILE A N 1
ATOM 680 C CA . ILE A 1 89 ? 0.864 -3.688 0.332 1.00 96.31 89 ILE A CA 1
ATOM 681 C C . ILE A 1 89 ? -0.607 -4.087 0.354 1.00 96.31 89 ILE A C 1
ATOM 683 O O . ILE A 1 89 ? -1.266 -3.934 1.383 1.00 96.31 89 ILE A O 1
ATOM 687 N N . ARG A 1 90 ? -1.113 -4.649 -0.747 1.00 94.75 90 ARG A N 1
ATOM 688 C CA . ARG A 1 90 ? -2.493 -5.133 -0.813 1.00 94.75 90 ARG A CA 1
ATOM 689 C C . ARG A 1 90 ? -2.769 -6.186 0.262 1.00 94.75 90 ARG A C 1
ATOM 691 O O . ARG A 1 90 ? -3.757 -6.071 0.980 1.00 94.75 90 ARG A O 1
ATOM 698 N N . GLU A 1 91 ? -1.886 -7.166 0.425 1.00 95.31 91 GLU A N 1
ATOM 699 C CA . GLU A 1 91 ? -2.026 -8.176 1.479 1.00 95.31 91 GLU A CA 1
ATOM 700 C C . GLU A 1 91 ? -2.004 -7.558 2.886 1.00 95.31 91 GLU A C 1
ATOM 702 O O . GLU A 1 91 ? -2.759 -7.972 3.768 1.00 95.31 91 GLU A O 1
ATOM 707 N N . SER A 1 92 ? -1.153 -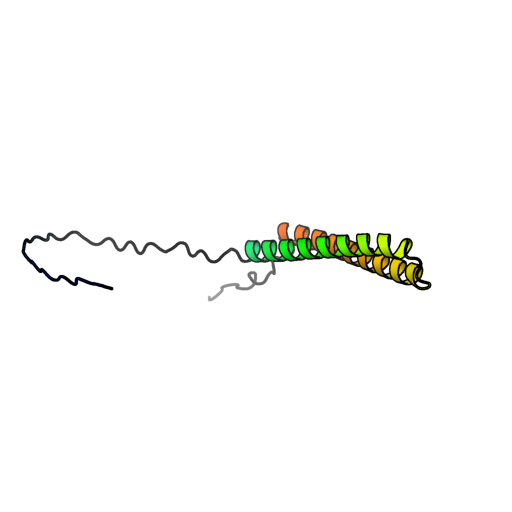6.554 3.121 1.00 93.56 92 SER A N 1
ATOM 708 C CA . SER A 1 92 ? -1.140 -5.814 4.388 1.00 93.56 92 SER A CA 1
ATOM 709 C C . SER A 1 92 ? -2.458 -5.089 4.646 1.00 93.56 92 SER A C 1
ATOM 711 O O . SER A 1 92 ? -2.952 -5.139 5.773 1.00 93.56 92 SER A O 1
ATOM 713 N N . MET A 1 93 ? -3.063 -4.480 3.625 1.00 93.25 93 MET A N 1
ATOM 714 C CA . MET A 1 93 ? -4.384 -3.861 3.750 1.00 93.25 93 MET A CA 1
ATOM 715 C C . MET A 1 93 ? -5.471 -4.892 4.073 1.00 93.25 93 MET A C 1
ATOM 717 O O . MET A 1 93 ? -6.284 -4.659 4.963 1.00 93.25 93 MET A O 1
ATOM 721 N N . GLU A 1 94 ? -5.465 -6.051 3.413 1.00 92.31 94 GLU A N 1
ATOM 722 C CA . GLU A 1 94 ? -6.424 -7.131 3.686 1.00 92.31 94 GLU A CA 1
ATOM 723 C C . GLU A 1 94 ? -6.299 -7.633 5.140 1.00 92.31 94 GLU A C 1
ATOM 725 O O . GLU A 1 94 ? -7.305 -7.818 5.834 1.00 92.31 94 GLU A O 1
ATOM 730 N N . ARG A 1 95 ? -5.066 -7.772 5.654 1.00 92.50 95 ARG A N 1
ATOM 731 C CA . ARG A 1 95 ? -4.814 -8.085 7.074 1.00 92.50 95 ARG A CA 1
ATOM 732 C C . ARG A 1 95 ? -5.314 -6.980 8.007 1.00 92.50 95 ARG A C 1
ATOM 734 O O . ARG A 1 95 ? -5.931 -7.287 9.030 1.00 92.50 95 ARG A O 1
ATOM 741 N N . LEU A 1 96 ? -5.085 -5.714 7.659 1.00 91.44 96 LEU A N 1
ATOM 742 C CA . LEU A 1 96 ? -5.561 -4.566 8.431 1.00 91.44 96 LEU A CA 1
ATOM 743 C C . LEU A 1 96 ? -7.096 -4.546 8.508 1.00 91.44 96 LEU A C 1
ATOM 745 O O . LEU A 1 96 ? -7.652 -4.365 9.587 1.00 91.44 96 LEU A O 1
ATOM 749 N N . GLU A 1 97 ? -7.794 -4.835 7.409 1.00 90.12 97 GLU A N 1
ATOM 750 C CA . GLU A 1 97 ? -9.261 -4.911 7.376 1.00 90.12 97 GLU A CA 1
ATOM 751 C C . GLU A 1 97 ? -9.825 -6.047 8.243 1.00 90.12 97 GLU A C 1
ATOM 753 O O . GLU A 1 97 ? -10.906 -5.913 8.828 1.00 90.12 97 GLU A O 1
ATOM 758 N N . VAL A 1 98 ? -9.112 -7.171 8.360 1.00 90.69 98 VAL A N 1
ATOM 759 C CA . VAL A 1 98 ? -9.463 -8.230 9.320 1.00 90.69 98 VAL A CA 1
ATOM 760 C C . VAL A 1 98 ? -9.307 -7.722 10.754 1.00 90.69 98 VAL A C 1
ATOM 762 O O . VAL A 1 98 ? -10.227 -7.884 11.556 1.00 90.69 98 VAL A O 1
ATOM 765 N N . LEU A 1 99 ? -8.187 -7.071 11.081 1.00 88.94 99 LEU A N 1
ATOM 766 C CA . LEU A 1 99 ? -7.938 -6.541 12.427 1.00 88.94 99 LEU A CA 1
ATOM 767 C C . LEU A 1 99 ? -8.966 -5.477 12.829 1.00 88.94 99 LEU A C 1
ATOM 769 O O . LEU A 1 99 ? -9.503 -5.541 13.933 1.00 88.94 99 LEU A O 1
ATOM 773 N N . VAL A 1 100 ? -9.309 -4.558 11.925 1.00 87.38 100 VAL A N 1
ATOM 774 C CA . VAL A 1 100 ? -10.338 -3.532 12.160 1.00 87.38 100 VAL A CA 1
ATOM 775 C C . VAL A 1 100 ? -11.697 -4.160 12.438 1.00 87.38 100 VAL A C 1
ATOM 777 O O . VAL A 1 100 ? -12.396 -3.726 13.353 1.00 87.38 100 VAL A O 1
ATOM 780 N N . ARG A 1 101 ? -12.088 -5.190 11.677 1.00 87.62 101 ARG A N 1
ATOM 781 C CA . ARG A 1 101 ? -13.357 -5.896 11.912 1.00 87.62 101 ARG A CA 1
ATOM 782 C C . ARG A 1 101 ? -13.391 -6.547 13.290 1.00 87.62 101 ARG A C 1
ATOM 784 O O . ARG A 1 101 ? -14.365 -6.357 14.013 1.00 87.62 101 ARG A O 1
ATOM 791 N N . ARG A 1 102 ? -12.317 -7.241 13.672 1.00 87.19 102 ARG A N 1
ATOM 792 C CA . ARG A 1 102 ? -12.179 -7.859 15.002 1.00 87.19 102 ARG A CA 1
ATOM 793 C C . ARG A 1 102 ? -12.205 -6.817 16.121 1.00 87.19 102 ARG A C 1
ATOM 795 O O . ARG A 1 102 ? -12.810 -7.040 17.165 1.00 87.19 102 ARG A O 1
ATOM 802 N N . TYR A 1 103 ? -11.619 -5.646 15.878 1.00 84.50 103 TYR A N 1
ATOM 803 C CA . TYR A 1 103 ? -11.646 -4.528 16.815 1.00 84.50 103 TYR A CA 1
ATOM 804 C C . TYR A 1 103 ? -13.036 -3.943 17.008 1.00 84.50 103 TYR A C 1
ATOM 806 O O . TYR A 1 103 ? -13.494 -3.828 18.143 1.00 84.50 103 TYR A O 1
ATOM 814 N N . LYS A 1 104 ? -13.756 -3.681 15.917 1.00 82.94 104 LYS A N 1
ATOM 815 C CA . LYS A 1 104 ? -15.154 -3.232 15.974 1.00 82.94 104 LYS A CA 1
ATOM 816 C C . LYS A 1 104 ? -16.087 -4.270 16.608 1.00 82.94 104 LYS A C 1
ATOM 818 O O . LYS A 1 104 ? -17.103 -3.891 17.177 1.00 82.94 104 LYS A O 1
ATOM 823 N N . ALA A 1 105 ? -15.743 -5.556 16.534 1.00 85.81 105 A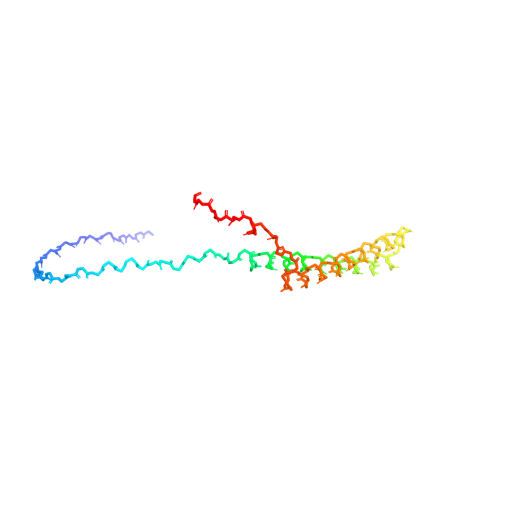LA A N 1
ATOM 824 C CA . ALA A 1 105 ? -16.469 -6.638 17.196 1.00 85.81 105 ALA A CA 1
ATOM 825 C C . ALA A 1 105 ? -16.173 -6.758 18.707 1.00 85.81 105 ALA A C 1
ATOM 827 O O . ALA A 1 105 ? -16.761 -7.610 19.370 1.00 85.81 105 ALA A O 1
ATOM 828 N N . GLY A 1 106 ? -15.274 -5.935 19.262 1.00 80.94 106 GLY A N 1
ATOM 829 C CA . GLY A 1 106 ? -14.919 -5.979 20.682 1.00 80.94 106 GLY A CA 1
ATOM 830 C C . GLY A 1 106 ? -14.023 -7.161 21.068 1.00 80.94 106 GLY A C 1
ATOM 831 O O . GLY A 1 106 ? -13.825 -7.436 22.248 1.00 80.94 106 GLY A O 1
ATOM 832 N N . GLU A 1 107 ? -13.426 -7.868 20.105 1.00 78.56 107 GLU A N 1
ATOM 833 C CA . GLU A 1 107 ? -12.599 -9.051 20.400 1.00 78.56 107 GLU A CA 1
ATOM 834 C C . GLU A 1 107 ? -11.305 -8.722 21.166 1.00 78.56 107 GLU A C 1
ATOM 836 O O . GLU A 1 107 ? -10.673 -9.618 21.722 1.00 78.56 107 GLU A O 1
ATOM 841 N N . PHE A 1 108 ? -10.901 -7.447 21.209 1.00 71.56 108 PHE A N 1
ATOM 842 C CA . PHE A 1 108 ? -9.704 -6.987 21.921 1.00 71.56 108 PHE A CA 1
ATOM 843 C C . PHE A 1 108 ? -9.997 -6.382 23.302 1.00 71.56 108 PHE A C 1
ATOM 845 O O . PHE A 1 108 ? -9.110 -5.750 23.881 1.00 71.56 108 PHE A O 1
ATOM 852 N N . HIS A 1 109 ? -11.204 -6.550 23.859 1.00 66.12 109 HIS A N 1
ATOM 853 C CA . HIS A 1 109 ? -11.463 -6.155 25.245 1.00 66.12 109 HIS A CA 1
ATOM 854 C C . HIS A 1 109 ? -10.572 -6.972 26.187 1.00 66.12 109 HIS A C 1
ATOM 856 O O . HIS A 1 109 ? -10.766 -8.168 26.398 1.00 66.12 109 HIS A O 1
ATOM 862 N N . THR A 1 110 ? -9.559 -6.316 26.748 1.00 58.00 110 THR A N 1
ATOM 863 C CA . THR A 1 110 ? -8.701 -6.917 27.759 1.00 58.00 110 THR A CA 1
ATOM 864 C C . THR A 1 110 ? -9.524 -7.125 29.027 1.00 58.00 110 THR A C 1
ATOM 866 O O . THR A 1 110 ? -10.217 -6.230 29.508 1.00 58.00 110 THR A O 1
ATOM 869 N N . SER A 1 111 ? -9.431 -8.314 29.615 1.00 53.84 111 SER A N 1
ATOM 870 C CA . SER A 1 111 ? -10.042 -8.690 30.896 1.00 53.84 111 SER A CA 1
ATOM 871 C C . SER A 1 111 ? -9.461 -7.934 32.108 1.00 53.84 111 SER A C 1
ATOM 873 O O . SER A 1 111 ? -9.577 -8.391 33.244 1.00 53.84 111 SER A O 1
ATOM 875 N N . ALA A 1 112 ? -8.842 -6.766 31.903 1.00 52.81 112 ALA A N 1
ATOM 876 C CA . ALA A 1 112 ? -8.154 -5.986 32.930 1.00 52.81 112 ALA A CA 1
ATOM 877 C C . ALA A 1 112 ? -9.095 -5.385 33.998 1.00 52.81 112 ALA A C 1
ATOM 879 O O . ALA A 1 112 ? -8.620 -4.836 34.987 1.00 52.81 112 ALA A O 1
ATOM 880 N N . GLY A 1 113 ? -10.417 -5.518 33.840 1.00 48.72 113 GLY A N 1
ATOM 881 C CA . GLY A 1 113 ? -11.417 -5.135 34.844 1.00 48.72 113 GLY A CA 1
ATOM 882 C C . GLY A 1 113 ? -11.950 -6.275 35.725 1.00 48.72 113 GLY A C 1
ATOM 883 O O . GLY A 1 113 ? -12.761 -6.009 36.606 1.00 48.72 113 GLY A O 1
ATOM 884 N N . ALA A 1 114 ? -11.539 -7.533 35.517 1.00 51.69 114 ALA A N 1
ATOM 885 C CA . ALA A 1 114 ? -12.211 -8.695 36.118 1.00 51.69 114 ALA A CA 1
ATOM 886 C C . ALA A 1 114 ? -11.624 -9.207 37.453 1.00 51.69 114 ALA A C 1
ATOM 888 O O . ALA A 1 114 ? -12.055 -10.252 37.931 1.00 51.69 114 ALA A O 1
ATOM 889 N N . GLN A 1 115 ? -10.691 -8.493 38.098 1.00 51.44 115 GLN A N 1
ATOM 890 C CA . GLN A 1 115 ? -10.163 -8.909 39.406 1.00 51.44 115 GLN A CA 1
ATOM 891 C C . GLN A 1 115 ? -10.204 -7.776 40.439 1.00 51.44 115 GLN A C 1
ATOM 893 O O . GLN A 1 115 ? -9.199 -7.157 40.780 1.00 51.44 115 GLN A O 1
ATOM 898 N N . ARG A 1 116 ? -11.387 -7.543 41.005 1.00 56.53 116 ARG A N 1
ATOM 899 C CA . ARG A 1 116 ? -11.486 -7.090 42.395 1.00 56.53 116 ARG A CA 1
ATOM 900 C C . ARG A 1 116 ? -12.656 -7.817 43.062 1.00 56.53 116 ARG A C 1
ATOM 902 O O . ARG A 1 116 ? -13.768 -7.297 43.034 1.00 56.53 116 ARG A O 1
ATOM 909 N N . PRO A 1 117 ? -12.447 -9.005 43.659 1.00 48.06 117 PRO A N 1
ATOM 910 C CA . PRO A 1 117 ? -13.357 -9.447 44.695 1.00 48.06 117 PRO A CA 1
ATOM 911 C C . PRO A 1 117 ? -13.102 -8.555 45.913 1.00 48.06 117 PRO A C 1
ATOM 913 O O . PRO A 1 117 ? -12.016 -8.537 46.493 1.00 48.06 117 PRO A O 1
ATOM 916 N N . ALA A 1 118 ? -14.096 -7.733 46.227 1.00 61.81 118 ALA A N 1
ATOM 917 C CA . ALA A 1 118 ? -14.274 -7.233 47.572 1.00 61.81 118 ALA A CA 1
ATOM 918 C C . ALA A 1 118 ? -14.548 -8.436 48.475 1.00 61.81 118 ALA A C 1
ATOM 920 O O . ALA A 1 118 ? -15.416 -9.228 48.136 1.00 61.81 118 ALA A O 1
ATOM 921 N N . GLU A 1 119 ? -13.846 -8.548 49.597 1.00 51.72 119 GLU A N 1
ATOM 922 C CA . GLU A 1 119 ? -14.406 -9.124 50.819 1.00 51.72 119 GLU A CA 1
ATOM 923 C C . GLU A 1 119 ? -13.493 -8.766 51.992 1.00 51.72 119 GLU A C 1
ATOM 925 O O . GLU A 1 119 ? -12.417 -9.324 52.191 1.00 51.72 119 GLU A O 1
ATOM 930 N N . GLY A 1 120 ? -13.920 -7.743 52.731 1.00 66.81 120 GLY A N 1
ATOM 931 C CA . GLY A 1 120 ? -13.681 -7.690 54.160 1.00 66.81 120 GLY A CA 1
ATOM 932 C C . GLY A 1 120 ? -14.889 -8.322 54.844 1.00 66.81 120 GLY A C 1
ATOM 933 O O . GLY A 1 120 ? -16.018 -7.913 54.568 1.00 66.81 120 GLY A O 1
ATOM 934 N N . ALA A 1 121 ? -14.630 -9.296 55.707 1.00 52.50 121 ALA A N 1
ATOM 935 C CA . ALA A 1 121 ? -15.476 -9.717 56.816 1.00 52.50 121 ALA A CA 1
ATOM 936 C C . ALA A 1 121 ? -14.563 -10.343 57.876 1.00 52.50 121 ALA A C 1
ATOM 938 O O . ALA A 1 121 ? -13.750 -11.217 57.496 1.00 52.50 121 ALA A O 1
#

Organism: NCBI:txid2695856

Radius of gyration: 33.3 Å; chains: 1; bounding box: 48×77×80 Å

Foldseek 3Di:
DDDDDDDDDDDDDDDDDDDDDDDDDPPPVPPPPPPPDVLVVVVVVLVVVLVVLVVLLVVLQVQLVCLVPDPDPCSPVSSVVSVVSSVVSVVVSVVSVVVVVCVVVVVPPDCPPVDDDDDDD

pLDDT: mean 75.67, std 20.12, range [36.34, 97.69]